Protein AF-A0A7X6TQ55-F1 (afdb_monomer_lite)

Radius of gyration: 16.61 Å; chains: 1; bounding box: 40×30×39 Å

Foldseek 3Di:
DDPVVQVVCCVVPVQKDWDWQQAPPDPPRHHTDIDIDGDDADDDDLPDDLQVLLVVLCCLQVVLVVVCVVPVCSVVDDLLVNPPSDPDDDRNSNQVNSVVVPSHD

Structure (mmCIF, N/CA/C/O backbone):
data_AF-A0A7X6TQ55-F1
#
_entry.id   AF-A0A7X6TQ55-F1
#
loop_
_atom_site.group_PDB
_atom_site.id
_atom_site.type_symbol
_atom_site.label_atom_id
_atom_site.label_alt_id
_atom_site.label_comp_id
_atom_site.label_asym_id
_atom_site.label_entity_id
_atom_site.label_seq_id
_atom_site.pdbx_PDB_ins_code
_atom_site.Cartn_x
_atom_site.Cartn_y
_atom_site.Cartn_z
_atom_site.occupancy
_atom_site.B_iso_or_equiv
_atom_site.auth_seq_id
_atom_site.auth_comp_id
_atom_site.auth_asym_id
_atom_site.auth_atom_id
_atom_site.pdbx_PDB_model_num
ATOM 1 N N . ILE A 1 1 ? 6.447 4.715 -21.515 1.00 83.25 1 ILE A N 1
ATOM 2 C CA . ILE A 1 1 ? 5.363 5.537 -22.117 1.00 83.25 1 ILE A CA 1
ATOM 3 C C . ILE A 1 1 ? 5.845 6.979 -22.116 1.00 83.25 1 ILE A C 1
ATOM 5 O O . ILE A 1 1 ? 6.423 7.382 -21.114 1.00 83.25 1 ILE A O 1
ATOM 9 N N . ASP A 1 2 ? 5.657 7.723 -23.211 1.00 90.94 2 ASP A N 1
ATOM 10 C CA . ASP A 1 2 ? 6.062 9.136 -23.281 1.00 90.94 2 ASP A CA 1
ATOM 11 C C . ASP A 1 2 ? 5.457 9.935 -22.118 1.00 90.94 2 ASP A C 1
ATOM 13 O O . ASP A 1 2 ? 4.317 9.686 -21.710 1.00 90.94 2 ASP A O 1
ATOM 17 N N . GLU A 1 3 ? 6.206 10.895 -21.584 1.00 90.94 3 GLU A N 1
ATOM 18 C CA . GLU A 1 3 ? 5.801 11.656 -20.399 1.00 90.94 3 GLU A CA 1
ATOM 19 C C . GLU A 1 3 ? 4.471 12.390 -20.610 1.00 90.94 3 GLU A C 1
ATOM 21 O O . GLU A 1 3 ? 3.559 12.251 -19.797 1.00 90.94 3 GLU A O 1
ATOM 26 N N . ASP A 1 4 ? 4.301 13.051 -21.758 1.00 94.00 4 ASP A N 1
ATOM 27 C CA . ASP A 1 4 ? 3.066 13.763 -22.104 1.00 94.00 4 ASP A CA 1
ATOM 28 C C . ASP A 1 4 ? 1.842 12.843 -22.172 1.00 94.00 4 ASP A C 1
ATOM 30 O O . ASP A 1 4 ? 0.751 13.206 -21.728 1.00 94.00 4 ASP A O 1
ATOM 34 N N . LYS A 1 5 ? 2.015 11.625 -22.701 1.00 94.00 5 LYS A N 1
ATOM 35 C CA . LYS A 1 5 ? 0.934 10.629 -22.768 1.00 94.00 5 LYS A CA 1
ATOM 36 C C . LYS A 1 5 ? 0.604 10.089 -21.382 1.00 94.00 5 LYS A C 1
ATOM 38 O O . LYS A 1 5 ? -0.568 9.912 -21.066 1.00 94.00 5 LYS A O 1
ATOM 43 N N . SER A 1 6 ? 1.629 9.851 -20.565 1.00 93.12 6 SER A N 1
ATOM 44 C CA . SER A 1 6 ? 1.475 9.381 -19.186 1.00 93.12 6 SER A CA 1
ATOM 45 C C . SER A 1 6 ? 0.724 10.413 -18.346 1.00 93.12 6 SER A C 1
ATOM 47 O O . SER A 1 6 ? -0.236 10.061 -17.672 1.00 93.12 6 SER A O 1
ATOM 49 N N . ARG A 1 7 ? 1.099 11.694 -18.455 1.00 93.81 7 ARG A N 1
ATOM 50 C CA . ARG A 1 7 ? 0.432 12.803 -17.764 1.00 93.81 7 ARG A CA 1
ATOM 51 C C . ARG A 1 7 ? -1.037 12.912 -18.156 1.00 93.81 7 ARG A C 1
ATOM 53 O O . ARG A 1 7 ? -1.885 12.940 -17.275 1.00 93.81 7 ARG A O 1
ATOM 60 N N . LYS A 1 8 ? -1.341 12.901 -19.458 1.00 95.25 8 LYS A N 1
ATOM 61 C CA . LYS A 1 8 ? -2.729 12.967 -19.935 1.00 95.25 8 LYS A CA 1
ATOM 62 C C . LYS A 1 8 ? -3.577 11.804 -19.408 1.00 95.25 8 LYS A C 1
ATOM 64 O O . LYS A 1 8 ? -4.707 12.009 -18.988 1.00 95.25 8 LYS A O 1
ATOM 69 N N . LEU A 1 9 ? -3.022 10.590 -19.394 1.00 94.06 9 LEU A N 1
ATOM 70 C CA . LEU A 1 9 ? -3.719 9.424 -18.847 1.00 94.06 9 LEU A CA 1
ATOM 71 C C . LEU A 1 9 ? -3.952 9.534 -17.339 1.00 94.06 9 LEU A C 1
ATOM 73 O O . LEU A 1 9 ? -5.002 9.115 -16.881 1.00 94.06 9 LEU A O 1
ATOM 77 N N . ILE A 1 10 ? -3.013 10.095 -16.577 1.00 91.44 10 ILE A N 1
ATOM 78 C CA . ILE A 1 10 ? -3.182 10.307 -15.131 1.00 91.44 10 ILE A CA 1
ATOM 79 C C . ILE A 1 10 ? -4.218 11.409 -14.853 1.00 91.44 10 ILE A C 1
ATOM 81 O O . ILE A 1 10 ? -5.002 11.277 -13.920 1.00 91.44 10 ILE A O 1
ATOM 85 N N . GLU A 1 11 ? -4.260 12.466 -15.672 1.00 91.62 11 GLU A N 1
ATOM 86 C CA . GLU A 1 11 ? -5.281 13.523 -15.586 1.00 91.62 11 GLU A CA 1
ATOM 87 C C . GLU A 1 11 ? -6.695 12.972 -15.840 1.00 91.62 11 GLU A C 1
ATOM 89 O O . GLU A 1 11 ? -7.609 13.253 -15.066 1.00 91.62 11 GLU A O 1
ATOM 94 N N . ASP A 1 12 ? -6.866 12.154 -16.885 1.00 93.69 12 ASP A N 1
ATOM 95 C CA . ASP A 1 12 ? -8.160 11.550 -17.236 1.00 93.69 12 ASP A CA 1
ATOM 96 C C . ASP A 1 12 ? -8.535 10.380 -16.296 1.00 93.69 12 ASP A C 1
ATOM 98 O O . ASP A 1 12 ? -9.715 10.114 -16.052 1.00 93.69 12 ASP A O 1
ATOM 102 N N . PHE A 1 13 ? -7.534 9.673 -15.761 1.00 90.25 13 PHE A N 1
ATOM 103 C CA . PHE A 1 13 ? -7.682 8.457 -14.959 1.00 90.25 13 PHE A CA 1
ATOM 104 C C . PHE A 1 13 ? -6.726 8.474 -13.746 1.00 90.25 13 PHE A C 1
ATOM 106 O O . PHE A 1 13 ? -5.649 7.867 -13.782 1.00 90.25 13 PHE A O 1
ATOM 113 N N . PRO A 1 14 ? -7.125 9.106 -12.625 1.00 84.75 14 PRO A N 1
ATOM 114 C CA . PRO A 1 14 ? -6.236 9.395 -11.491 1.00 84.75 14 PRO A CA 1
ATOM 115 C C . PRO A 1 14 ? -5.780 8.163 -10.693 1.00 84.75 14 PRO A C 1
ATOM 117 O O . PRO A 1 14 ? -4.995 8.287 -9.759 1.00 84.75 14 PRO A O 1
ATOM 120 N N . PHE A 1 15 ? -6.256 6.965 -11.047 1.00 84.50 15 PHE A N 1
ATOM 121 C CA . PHE A 1 15 ? -5.795 5.698 -10.474 1.00 84.50 15 PHE A CA 1
ATOM 122 C C . PHE A 1 15 ? -4.492 5.179 -11.106 1.00 84.50 15 PHE A C 1
ATOM 124 O O . PHE A 1 15 ? -3.913 4.214 -10.599 1.00 84.50 15 PHE A O 1
ATOM 131 N N . TYR A 1 16 ? -4.028 5.779 -12.209 1.00 90.00 16 TYR A N 1
ATOM 132 C CA . TYR A 1 16 ? -2.710 5.481 -12.758 1.00 90.00 16 TYR A CA 1
ATOM 133 C C . TYR A 1 16 ? -1.603 6.213 -11.998 1.00 90.00 16 TYR A C 1
ATOM 135 O O . TYR A 1 16 ? -1.734 7.371 -11.614 1.00 90.00 16 TYR A O 1
ATOM 143 N N . THR A 1 17 ? -0.460 5.547 -11.866 1.00 87.44 17 THR A N 1
ATOM 144 C CA . THR A 1 17 ? 0.804 6.136 -11.416 1.00 87.44 17 THR A CA 1
ATOM 145 C C . THR A 1 17 ? 1.905 5.819 -12.415 1.00 87.44 17 THR A C 1
ATOM 147 O O . THR A 1 17 ? 1.876 4.779 -13.074 1.00 87.44 17 THR A O 1
ATOM 150 N N . VAL A 1 18 ? 2.905 6.691 -12.512 1.00 91.44 18 VAL A N 1
ATOM 151 C CA . VAL A 1 18 ? 4.159 6.349 -13.192 1.00 91.44 18 VAL A CA 1
ATOM 152 C C . VAL A 1 18 ? 4.907 5.320 -12.346 1.00 91.44 18 VAL A C 1
ATOM 154 O O . VAL A 1 18 ? 4.929 5.421 -11.118 1.00 91.44 18 VAL A O 1
ATOM 157 N N . PHE A 1 19 ? 5.498 4.327 -13.005 1.00 91.81 19 PHE A N 1
ATOM 158 C CA . PHE A 1 19 ? 6.354 3.329 -12.380 1.00 91.81 19 PHE A CA 1
ATOM 159 C C . PHE A 1 19 ? 7.487 2.951 -13.331 1.00 91.81 19 PHE A C 1
ATOM 161 O O . PHE A 1 19 ? 7.246 2.707 -14.516 1.00 91.81 19 PHE A O 1
ATOM 168 N N . ASP A 1 20 ? 8.701 2.864 -12.801 1.00 94.12 20 ASP A N 1
ATOM 169 C CA . ASP A 1 20 ? 9.855 2.353 -13.530 1.00 94.12 20 ASP A CA 1
ATOM 170 C C . ASP A 1 20 ? 10.064 0.892 -13.142 1.00 94.12 20 ASP A C 1
ATOM 172 O O . ASP A 1 20 ? 10.327 0.571 -11.982 1.00 94.12 20 ASP A O 1
ATOM 176 N N . ILE A 1 21 ? 9.914 -0.010 -14.113 1.00 94.62 21 ILE A N 1
ATOM 177 C CA . ILE A 1 21 ? 10.308 -1.406 -13.936 1.00 94.62 21 ILE A CA 1
ATOM 178 C C . ILE A 1 21 ? 11.838 -1.429 -13.978 1.00 94.62 21 ILE A C 1
ATOM 180 O O . ILE A 1 21 ? 12.388 -1.085 -15.027 1.00 94.62 21 ILE A O 1
ATOM 184 N N . PRO A 1 22 ? 12.531 -1.827 -12.894 1.00 95.19 22 PRO A N 1
ATOM 185 C CA . PRO A 1 22 ? 13.987 -1.821 -12.882 1.00 95.19 22 PRO A CA 1
ATOM 186 C C . PRO A 1 22 ? 14.558 -2.708 -13.988 1.00 95.19 22 PRO A C 1
ATOM 188 O O . PRO A 1 22 ? 13.993 -3.768 -14.298 1.00 95.19 22 PRO A O 1
ATOM 191 N N . LYS A 1 23 ? 15.706 -2.324 -14.544 1.00 97.19 23 LYS A N 1
ATOM 192 C CA . LYS A 1 23 ? 16.492 -3.199 -15.414 1.00 97.19 23 LYS A CA 1
ATOM 193 C C . LYS A 1 23 ? 16.745 -4.544 -14.739 1.00 97.19 23 LYS A C 1
ATOM 195 O O . LYS A 1 23 ? 16.720 -4.663 -13.515 1.00 97.19 23 LYS A O 1
ATOM 200 N N . GLU A 1 24 ? 16.979 -5.568 -15.545 1.00 96.00 24 GLU A N 1
ATOM 201 C CA . GLU A 1 24 ? 17.221 -6.946 -15.109 1.00 96.00 24 GLU A CA 1
ATOM 202 C C . GLU A 1 24 ? 16.022 -7.618 -14.410 1.00 96.00 24 GLU A C 1
ATOM 204 O O . GLU A 1 24 ? 16.105 -8.797 -14.066 1.00 96.00 24 GLU A O 1
ATOM 209 N N . THR A 1 25 ? 14.867 -6.942 -14.284 1.00 95.00 25 THR A N 1
ATOM 210 C CA . THR A 1 25 ? 13.610 -7.581 -13.842 1.00 95.00 25 THR A CA 1
ATOM 211 C C . THR A 1 25 ? 13.244 -8.765 -14.743 1.00 95.00 25 THR A C 1
ATOM 213 O O . THR A 1 25 ? 12.762 -9.792 -14.266 1.00 95.00 25 THR A O 1
ATOM 216 N N . TYR A 1 26 ? 13.498 -8.643 -16.050 1.00 95.69 26 TYR A N 1
ATOM 217 C CA . TYR A 1 26 ? 13.315 -9.711 -17.030 1.00 95.69 26 TYR A CA 1
ATOM 218 C C . TYR A 1 26 ? 14.600 -9.942 -17.821 1.00 95.69 26 TYR A C 1
ATOM 220 O O . TYR A 1 26 ? 15.343 -9.010 -18.127 1.00 95.69 26 TYR A O 1
ATOM 228 N N . LYS A 1 27 ? 14.846 -11.201 -18.199 1.00 96.75 27 LYS A N 1
ATOM 229 C CA . LYS A 1 27 ? 16.016 -11.580 -18.998 1.00 96.75 27 LYS A CA 1
ATOM 230 C C . LYS A 1 27 ? 16.035 -10.808 -20.325 1.00 96.75 27 LYS A C 1
ATOM 232 O O . LYS A 1 27 ? 15.111 -10.950 -21.122 1.00 96.75 27 LYS A O 1
ATOM 237 N N . GLY A 1 28 ? 17.124 -10.080 -20.574 1.00 95.94 28 GLY A N 1
ATOM 238 C CA . GLY A 1 28 ? 17.332 -9.299 -21.799 1.00 95.94 28 GLY A CA 1
ATOM 239 C C . GLY A 1 28 ? 16.750 -7.883 -21.764 1.00 95.94 28 GLY A C 1
ATOM 240 O O . GLY A 1 28 ? 16.661 -7.254 -22.814 1.00 95.94 28 GLY A O 1
ATOM 241 N N . VAL A 1 29 ? 16.331 -7.397 -20.592 1.00 96.81 29 VAL A N 1
ATOM 242 C CA . VAL A 1 29 ? 15.947 -5.998 -20.369 1.00 96.81 29 VAL A CA 1
ATOM 243 C C . VAL A 1 29 ? 17.039 -5.339 -19.532 1.00 96.81 29 VAL A C 1
ATOM 245 O O . VAL A 1 29 ? 17.086 -5.537 -18.322 1.00 96.81 29 VAL A O 1
ATOM 248 N N . ASP A 1 30 ? 17.919 -4.576 -20.178 1.00 96.62 30 ASP A N 1
ATOM 2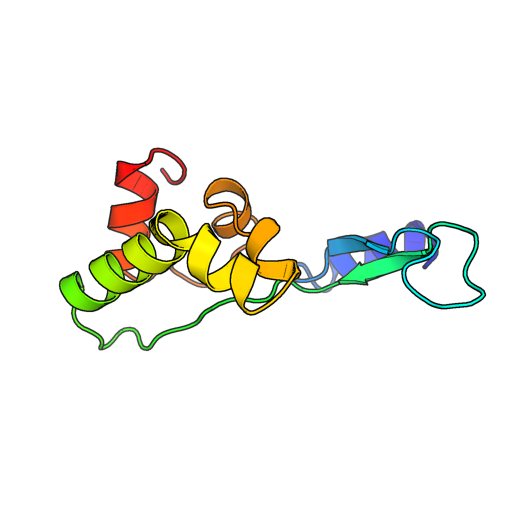49 C CA . ASP A 1 30 ? 19.143 -4.040 -19.555 1.00 96.62 30 ASP A CA 1
ATOM 250 C C . ASP A 1 30 ? 19.025 -2.558 -19.139 1.00 96.62 30 ASP A C 1
ATOM 252 O O . ASP A 1 30 ? 19.965 -1.974 -18.594 1.00 96.62 30 ASP A O 1
ATOM 256 N N . GLU A 1 31 ? 17.852 -1.958 -19.348 1.00 96.88 31 GLU A N 1
ATOM 257 C CA . GLU A 1 31 ? 17.516 -0.576 -18.991 1.00 96.88 31 GLU A CA 1
ATOM 258 C C . GLU A 1 31 ? 16.195 -0.528 -18.214 1.00 96.88 31 GLU A C 1
ATOM 260 O O . GLU A 1 31 ? 15.340 -1.404 -18.372 1.00 96.88 31 GLU A O 1
ATOM 265 N N . ASP A 1 32 ? 16.032 0.489 -17.365 1.00 96.69 32 ASP A N 1
ATOM 266 C CA . ASP A 1 32 ? 14.781 0.711 -16.641 1.00 96.69 32 ASP A CA 1
ATOM 267 C C . ASP A 1 32 ? 13.660 1.040 -17.636 1.00 96.69 32 ASP A C 1
ATOM 269 O O . ASP A 1 32 ? 13.819 1.858 -18.546 1.00 96.69 32 ASP A O 1
ATOM 273 N N . VAL A 1 33 ? 12.498 0.415 -17.460 1.00 96.06 33 VAL A N 1
ATOM 274 C CA . VAL A 1 33 ? 11.357 0.590 -18.362 1.00 96.06 33 VAL A CA 1
ATOM 275 C C . VAL A 1 33 ? 10.285 1.425 -17.684 1.00 96.06 33 VAL A C 1
ATOM 277 O O . VAL A 1 33 ? 9.517 0.934 -16.853 1.00 96.06 33 VAL A O 1
ATOM 280 N N . ARG A 1 34 ? 10.179 2.687 -18.110 1.00 94.69 34 ARG A N 1
ATOM 281 C CA . ARG A 1 34 ? 9.134 3.604 -17.648 1.00 94.69 34 ARG A CA 1
ATOM 282 C C . ARG A 1 34 ? 7.764 3.240 -18.203 1.00 94.69 34 ARG A C 1
ATOM 284 O O . ARG A 1 34 ? 7.535 3.258 -19.421 1.00 94.69 34 ARG A O 1
ATOM 291 N N . THR A 1 35 ? 6.808 3.006 -17.315 1.00 95.25 35 THR A N 1
ATOM 292 C CA . THR A 1 35 ? 5.433 2.632 -17.655 1.00 95.25 35 THR A CA 1
ATOM 293 C C . THR A 1 35 ? 4.411 3.290 -16.721 1.00 95.25 35 THR A C 1
ATOM 295 O O . THR A 1 35 ? 4.751 4.100 -15.859 1.00 95.25 35 THR A O 1
ATOM 298 N N . LEU A 1 36 ? 3.137 2.969 -16.937 1.00 93.50 36 LEU A N 1
ATOM 299 C CA . LEU A 1 36 ? 2.052 3.234 -16.006 1.00 93.50 36 LEU A CA 1
ATOM 300 C C . LEU A 1 36 ? 1.729 1.963 -15.219 1.00 93.50 36 LEU A C 1
ATOM 302 O O . LEU A 1 36 ? 1.786 0.853 -15.753 1.00 93.50 36 LEU A O 1
ATOM 306 N N . ALA A 1 37 ? 1.350 2.146 -13.964 1.00 91.38 37 ALA A N 1
ATOM 307 C CA . ALA A 1 37 ? 0.878 1.106 -13.067 1.00 91.38 37 ALA A CA 1
ATOM 308 C C . ALA A 1 37 ? -0.414 1.552 -12.377 1.00 91.38 37 ALA A C 1
ATOM 310 O O . ALA A 1 37 ? -0.772 2.729 -12.388 1.00 91.38 37 ALA A O 1
ATOM 311 N N . VAL A 1 38 ? -1.099 0.595 -11.760 1.00 89.44 38 VAL A N 1
ATOM 312 C CA . VAL A 1 38 ? -2.204 0.838 -10.827 1.00 89.44 38 VAL A CA 1
ATOM 313 C C . VAL A 1 38 ? -1.804 0.322 -9.451 1.00 89.44 38 VAL A C 1
ATOM 315 O O . VAL A 1 38 ? -0.987 -0.597 -9.347 1.00 89.44 38 VAL A O 1
ATOM 318 N N . LYS A 1 39 ? -2.373 0.899 -8.390 1.00 85.00 39 LYS A N 1
ATOM 319 C CA . LYS A 1 39 ? -2.136 0.419 -7.025 1.00 85.00 39 LYS A CA 1
ATOM 320 C C . LYS A 1 39 ? -2.980 -0.826 -6.759 1.00 85.00 39 LYS A C 1
ATOM 322 O O . LYS A 1 39 ? -4.190 -0.820 -6.969 1.00 85.00 39 LYS A O 1
ATOM 327 N N . ALA A 1 40 ? -2.345 -1.896 -6.287 1.00 87.88 40 ALA A N 1
ATOM 328 C CA . ALA A 1 40 ? -3.075 -3.033 -5.746 1.00 87.88 40 ALA A CA 1
ATOM 329 C C . A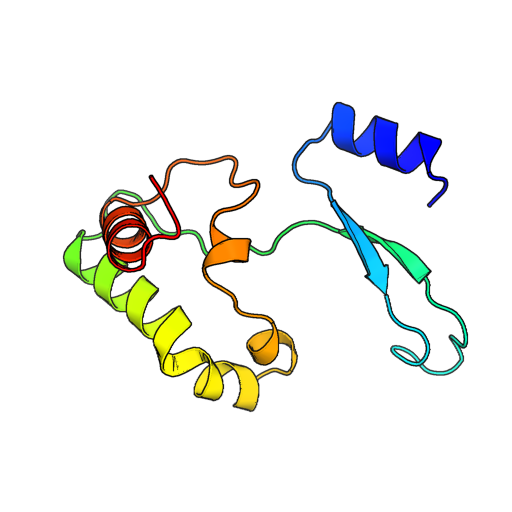LA A 1 40 ? -3.683 -2.629 -4.395 1.00 87.88 40 ALA A C 1
ATOM 331 O O . ALA A 1 40 ? -2.961 -2.198 -3.497 1.00 87.88 40 ALA A O 1
ATOM 332 N N . THR A 1 41 ? -4.999 -2.764 -4.256 1.00 89.06 41 THR A N 1
ATOM 333 C CA . THR A 1 41 ? -5.735 -2.352 -3.054 1.00 89.06 41 THR A CA 1
ATOM 334 C C . THR A 1 41 ? -6.437 -3.553 -2.442 1.00 89.06 41 THR A C 1
ATOM 336 O O . THR A 1 41 ? -7.118 -4.303 -3.143 1.00 89.06 41 THR A O 1
ATOM 339 N N . PHE A 1 42 ? -6.290 -3.733 -1.129 1.00 91.75 42 PHE A N 1
ATOM 340 C CA . PHE A 1 42 ? -7.031 -4.750 -0.394 1.00 91.75 42 PHE A CA 1
ATOM 341 C C . PHE A 1 42 ? -8.372 -4.172 0.063 1.00 91.75 42 PHE A C 1
ATOM 343 O O . PHE A 1 42 ? -8.414 -3.265 0.890 1.00 91.75 42 PHE A O 1
ATOM 350 N N . ILE A 1 43 ? -9.460 -4.661 -0.531 1.00 94.00 43 ILE A N 1
ATOM 351 C CA . ILE A 1 43 ? -10.812 -4.131 -0.335 1.00 94.00 43 ILE A CA 1
ATOM 352 C C . ILE A 1 43 ? -11.615 -5.109 0.520 1.00 94.00 43 ILE A C 1
ATOM 354 O O . ILE A 1 43 ? -11.543 -6.323 0.327 1.00 94.00 43 ILE A O 1
ATOM 358 N N . VAL A 1 44 ? -12.407 -4.565 1.441 1.00 95.94 44 VAL A N 1
ATOM 359 C CA . VAL A 1 44 ? -13.328 -5.312 2.302 1.00 95.94 44 VAL A CA 1
ATOM 360 C C . VAL A 1 44 ? -14.740 -4.730 2.215 1.00 95.94 44 VAL A C 1
ATOM 362 O O . VAL A 1 44 ? -14.915 -3.586 1.794 1.00 95.94 44 VAL A O 1
ATOM 365 N N . SER A 1 45 ? -15.752 -5.510 2.609 1.00 96.94 45 SER A N 1
ATOM 366 C CA . SER A 1 45 ? -17.120 -4.996 2.760 1.00 96.94 45 SER A CA 1
ATOM 367 C C . SER A 1 45 ? -17.184 -3.964 3.890 1.00 96.94 45 SER A C 1
ATOM 369 O O . SER A 1 45 ? -16.509 -4.120 4.907 1.00 96.94 45 SER A O 1
ATOM 371 N N . ASN A 1 46 ? -18.028 -2.942 3.732 1.00 95.62 46 ASN A N 1
ATOM 372 C CA . ASN A 1 46 ? -18.334 -1.971 4.786 1.00 95.62 46 ASN A CA 1
ATOM 373 C C . ASN A 1 46 ? -19.228 -2.538 5.903 1.00 95.62 46 ASN A C 1
ATOM 375 O O . ASN A 1 46 ? -19.462 -1.854 6.892 1.00 95.62 46 ASN A O 1
ATOM 379 N N . GLU A 1 47 ? -19.744 -3.755 5.733 1.00 97.31 47 GLU A N 1
ATOM 380 C CA . GLU A 1 47 ? -20.569 -4.453 6.726 1.00 97.31 47 GLU A CA 1
ATOM 381 C C . GLU A 1 47 ? -19.740 -5.275 7.725 1.00 97.31 47 GLU A C 1
ATOM 383 O O . GLU A 1 47 ? -20.304 -5.863 8.645 1.00 97.31 47 GLU A O 1
ATOM 388 N N . LEU A 1 48 ? -18.418 -5.365 7.541 1.00 98.31 48 LEU A N 1
ATOM 389 C CA . LEU A 1 48 ? -17.562 -6.089 8.477 1.00 98.31 48 LEU A CA 1
ATOM 390 C C . LEU A 1 48 ? -17.419 -5.329 9.797 1.00 98.31 48 LEU A C 1
ATOM 392 O O . LEU A 1 48 ? -17.385 -4.102 9.842 1.00 98.31 48 LEU A O 1
ATOM 396 N N . ASP A 1 49 ? -17.267 -6.078 10.887 1.00 98.50 49 ASP A N 1
ATOM 397 C CA . ASP A 1 49 ? -17.041 -5.489 12.201 1.00 98.50 49 ASP A CA 1
ATOM 398 C C . ASP A 1 49 ? -15.759 -4.638 12.225 1.00 98.50 49 ASP A C 1
ATOM 400 O O . ASP A 1 49 ? -14.694 -5.056 11.755 1.00 98.50 49 ASP A O 1
ATOM 404 N N . GLU A 1 50 ? -15.842 -3.452 12.838 1.00 98.31 50 GLU A N 1
ATOM 405 C CA . GLU A 1 50 ? -14.714 -2.517 12.978 1.00 98.31 50 GLU A CA 1
ATOM 406 C C . GLU A 1 50 ? -13.474 -3.202 13.566 1.00 98.31 50 GLU A C 1
ATOM 408 O O . GLU A 1 50 ? -12.378 -3.067 13.023 1.00 98.31 50 GLU A O 1
ATOM 413 N N . ASP A 1 51 ? -13.650 -3.964 14.648 1.00 98.44 51 ASP A N 1
ATOM 414 C CA . ASP A 1 51 ? -12.561 -4.649 15.351 1.00 98.44 51 ASP A CA 1
ATOM 415 C C . ASP A 1 51 ? -11.884 -5.719 14.481 1.00 98.44 51 ASP A C 1
ATOM 417 O O . ASP A 1 51 ? -10.660 -5.867 14.514 1.00 98.44 51 ASP A O 1
ATOM 421 N N . VAL A 1 52 ? -12.658 -6.422 13.646 1.00 98.38 52 VAL A N 1
ATOM 422 C CA . VAL A 1 52 ? -12.117 -7.412 12.706 1.00 98.38 52 VAL A CA 1
ATOM 423 C C . VAL A 1 52 ? -11.228 -6.715 11.684 1.00 98.38 52 VAL A C 1
ATOM 425 O O . VAL A 1 52 ? -10.076 -7.112 11.501 1.00 98.38 52 VAL A O 1
ATOM 428 N N . VAL A 1 53 ? -11.716 -5.641 11.061 1.00 98.62 53 VAL A N 1
ATOM 429 C CA . VAL A 1 53 ? -10.942 -4.924 10.040 1.00 98.62 53 VAL A CA 1
ATOM 430 C C . VAL A 1 53 ? -9.736 -4.202 10.64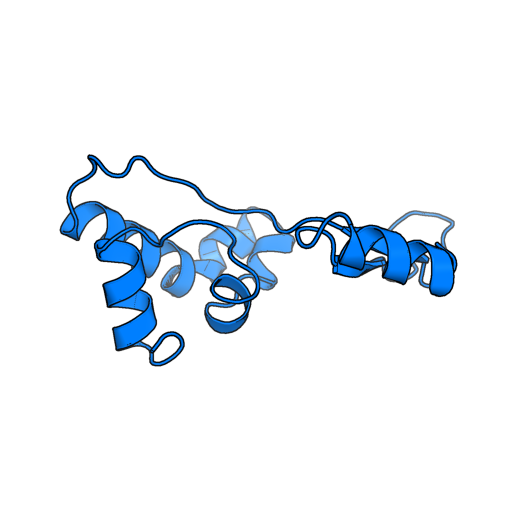3 1.00 98.62 53 VAL A C 1
ATOM 432 O O . VAL A 1 53 ? -8.675 -4.185 10.019 1.00 98.62 53 VAL A O 1
ATOM 435 N N . TYR A 1 54 ? -9.842 -3.670 11.863 1.00 98.62 54 TYR A N 1
ATOM 436 C CA . TYR A 1 54 ? -8.700 -3.110 12.591 1.00 98.62 54 TYR A CA 1
ATOM 437 C C . TYR A 1 54 ? -7.602 -4.162 12.781 1.00 98.62 54 TYR A C 1
ATOM 439 O O . TYR A 1 54 ? -6.460 -3.940 12.382 1.00 98.62 54 TYR A O 1
ATOM 447 N N . LYS A 1 55 ? -7.950 -5.342 13.312 1.00 98.38 55 LYS A N 1
ATOM 448 C CA . LYS A 1 55 ? -6.993 -6.440 13.526 1.00 98.38 55 LYS A CA 1
ATOM 449 C C . LYS A 1 55 ? -6.390 -6.944 12.219 1.00 98.38 55 LYS A C 1
ATOM 451 O O . LYS A 1 55 ? -5.191 -7.197 12.174 1.00 98.38 55 LYS A O 1
ATOM 456 N N . MET A 1 56 ? -7.192 -7.056 11.159 1.00 97.38 56 MET A N 1
ATOM 457 C CA . MET A 1 56 ? -6.706 -7.428 9.827 1.00 97.38 56 MET A CA 1
ATOM 458 C C . MET A 1 56 ? -5.706 -6.407 9.283 1.00 97.38 56 MET A C 1
ATOM 460 O O . MET A 1 56 ? -4.640 -6.791 8.810 1.00 97.38 56 MET A O 1
ATOM 464 N N . THR A 1 57 ? -6.038 -5.116 9.366 1.00 97.38 57 THR A N 1
ATOM 465 C CA . THR A 1 57 ? -5.171 -4.030 8.887 1.00 97.38 57 THR A CA 1
ATOM 466 C C . THR A 1 57 ? -3.866 -4.020 9.673 1.00 97.38 57 THR A C 1
ATOM 468 O O . THR A 1 57 ? -2.795 -4.048 9.079 1.00 97.38 57 THR A O 1
ATOM 471 N N . LYS A 1 58 ? -3.945 -4.091 11.004 1.00 97.69 58 LYS A N 1
ATOM 472 C CA . LYS A 1 58 ? -2.780 -4.170 11.887 1.00 97.69 58 LYS A CA 1
ATOM 473 C C . LYS A 1 58 ? -1.870 -5.347 11.541 1.00 97.69 58 LYS A C 1
ATOM 475 O O . LYS A 1 58 ? -0.683 -5.148 11.307 1.00 97.69 58 LYS A O 1
ATOM 480 N N . ALA A 1 59 ? -2.435 -6.550 11.430 1.00 96.06 59 ALA A N 1
ATOM 481 C CA . ALA A 1 59 ? -1.676 -7.747 11.083 1.00 96.06 59 ALA A CA 1
ATOM 482 C C . ALA A 1 59 ? -1.003 -7.635 9.705 1.00 96.06 59 ALA A C 1
ATOM 484 O O . ALA A 1 59 ? 0.133 -8.067 9.552 1.00 96.06 59 ALA A O 1
ATOM 485 N N . LEU A 1 60 ? -1.658 -7.021 8.712 1.00 95.31 60 LEU A N 1
ATOM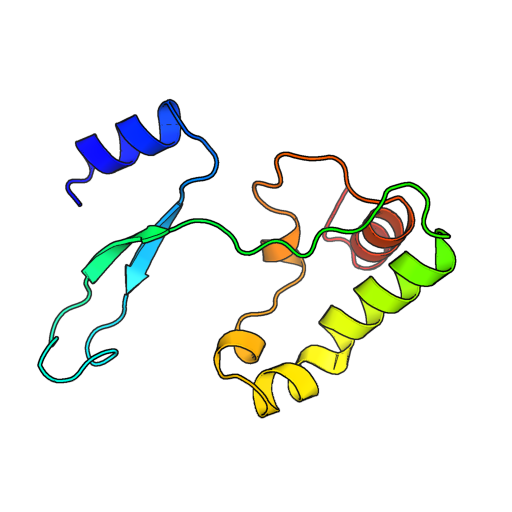 486 C CA . LEU A 1 60 ? -1.084 -6.838 7.374 1.00 95.31 60 LEU A CA 1
ATOM 487 C C . LEU A 1 60 ? 0.242 -6.060 7.406 1.00 95.31 60 LEU A C 1
ATOM 489 O O . LEU A 1 60 ? 1.169 -6.406 6.674 1.00 95.31 60 LEU A O 1
ATOM 493 N N . PHE A 1 61 ? 0.323 -5.011 8.227 1.00 95.75 61 PHE A N 1
ATOM 494 C CA . PHE A 1 61 ? 1.497 -4.137 8.288 1.00 95.75 61 PHE A CA 1
ATOM 495 C C . PHE A 1 61 ? 2.527 -4.575 9.332 1.00 95.75 61 PHE A C 1
ATOM 497 O O . PHE A 1 61 ? 3.723 -4.442 9.077 1.00 95.75 61 PHE A O 1
ATOM 504 N N . GLU A 1 62 ? 2.090 -5.099 10.479 1.00 95.56 62 GLU A N 1
ATOM 505 C CA . GLU A 1 62 ? 2.988 -5.528 11.562 1.00 95.56 62 GLU A CA 1
ATOM 506 C C . GLU A 1 62 ? 3.618 -6.903 11.310 1.00 95.56 62 GLU A C 1
ATOM 508 O O . GLU A 1 62 ? 4.708 -7.158 11.808 1.00 95.56 62 GLU A O 1
ATOM 513 N N . GLU A 1 63 ? 2.989 -7.753 10.491 1.00 93.56 63 GLU A N 1
ATOM 514 C CA . GLU A 1 63 ? 3.504 -9.080 10.111 1.00 93.56 63 GLU A CA 1
ATOM 515 C C . GLU A 1 63 ? 3.965 -9.122 8.642 1.00 93.56 63 GLU A C 1
ATOM 517 O O . GLU A 1 63 ? 3.956 -10.172 7.985 1.00 93.56 63 GLU A O 1
ATOM 522 N N . LYS A 1 64 ? 4.356 -7.974 8.074 1.00 92.75 64 LYS A N 1
ATOM 523 C CA . LYS A 1 64 ? 4.729 -7.869 6.653 1.00 92.75 64 LYS A CA 1
ATOM 524 C C . LYS A 1 64 ? 5.891 -8.789 6.269 1.00 92.75 64 LYS A C 1
ATOM 526 O O . LYS A 1 64 ? 5.985 -9.206 5.116 1.00 92.75 64 LYS A O 1
ATOM 531 N N . GLU A 1 65 ? 6.759 -9.147 7.212 1.00 94.06 65 GLU A N 1
ATOM 532 C CA . GLU A 1 65 ? 7.868 -10.082 7.021 1.00 94.06 65 GLU A CA 1
ATOM 533 C C . GLU A 1 65 ? 7.364 -11.475 6.626 1.00 94.06 65 GLU A C 1
ATOM 535 O O . GLU A 1 65 ? 7.963 -12.120 5.760 1.00 94.06 65 GLU A O 1
ATOM 540 N N . ALA A 1 66 ? 6.233 -11.920 7.185 1.00 94.00 66 ALA A N 1
ATOM 541 C CA . ALA A 1 66 ? 5.602 -13.179 6.797 1.00 94.00 66 ALA A CA 1
ATOM 542 C C . ALA A 1 66 ? 5.106 -13.127 5.341 1.00 94.00 66 ALA A C 1
ATOM 544 O O . ALA A 1 66 ? 5.265 -14.088 4.584 1.00 94.00 66 ALA A O 1
ATOM 545 N N . ILE A 1 67 ? 4.579 -11.978 4.910 1.00 91.69 67 ILE A N 1
ATOM 546 C CA . ILE A 1 67 ? 4.146 -11.754 3.523 1.00 91.69 67 ILE A CA 1
ATOM 547 C C . ILE A 1 67 ? 5.358 -11.683 2.589 1.00 91.69 67 ILE A C 1
ATOM 549 O O . ILE A 1 67 ? 5.354 -12.287 1.517 1.00 91.69 67 ILE A O 1
ATOM 553 N N . ALA A 1 68 ? 6.421 -10.994 3.006 1.00 94.38 68 ALA A N 1
ATOM 554 C CA . ALA A 1 68 ? 7.676 -10.878 2.269 1.00 94.38 68 ALA A CA 1
ATOM 555 C C . ALA A 1 68 ? 8.378 -12.230 2.071 1.00 94.38 68 ALA A C 1
ATOM 557 O O . ALA A 1 68 ? 9.062 -12.423 1.064 1.00 94.38 68 ALA A O 1
ATOM 558 N N . ALA A 1 69 ? 8.204 -13.164 3.012 1.00 95.94 69 ALA A N 1
ATOM 559 C CA . ALA A 1 69 ? 8.689 -14.534 2.886 1.00 95.94 69 ALA A CA 1
ATOM 560 C C . ALA A 1 69 ? 7.900 -15.341 1.841 1.00 95.94 69 ALA A C 1
ATOM 562 O O . ALA A 1 69 ? 8.482 -16.174 1.148 1.00 95.94 69 ALA A O 1
ATOM 563 N N . ALA A 1 70 ? 6.596 -15.083 1.699 1.00 93.94 70 ALA A N 1
ATOM 564 C CA . ALA A 1 70 ? 5.744 -15.750 0.716 1.00 93.94 70 ALA A CA 1
ATOM 565 C C . ALA A 1 70 ? 5.859 -15.143 -0.694 1.00 93.94 70 ALA A C 1
ATOM 567 O O . ALA A 1 70 ? 5.769 -15.863 -1.688 1.00 93.94 70 ALA A O 1
ATOM 568 N N . HIS A 1 71 ? 6.053 -13.824 -0.800 1.00 93.19 71 HIS A N 1
ATOM 569 C CA . HIS A 1 71 ? 6.135 -13.119 -2.075 1.00 93.19 71 HIS A CA 1
ATOM 570 C C . HIS A 1 71 ? 7.057 -11.897 -1.994 1.00 93.19 71 HIS A C 1
ATOM 572 O O . HIS A 1 71 ? 6.951 -11.082 -1.081 1.00 93.19 71 HIS A O 1
ATOM 578 N N . ALA A 1 72 ? 7.907 -11.696 -3.008 1.00 91.69 72 ALA A N 1
ATOM 579 C CA . ALA A 1 72 ? 8.914 -10.627 -3.016 1.00 91.69 72 ALA A CA 1
ATOM 580 C C . ALA A 1 72 ? 8.324 -9.219 -2.796 1.00 91.69 72 ALA A C 1
ATOM 582 O O . ALA A 1 72 ? 8.914 -8.413 -2.079 1.00 91.69 72 ALA A O 1
ATOM 583 N N . LYS A 1 73 ? 7.129 -8.953 -3.347 1.00 89.88 73 LYS A N 1
ATOM 584 C CA . LYS A 1 73 ? 6.405 -7.681 -3.160 1.00 89.88 73 LYS A CA 1
ATOM 585 C C . LYS A 1 73 ? 5.983 -7.392 -1.718 1.00 89.88 73 LYS A C 1
ATOM 587 O O . LYS A 1 73 ? 5.753 -6.233 -1.403 1.00 89.88 73 LYS A O 1
ATOM 592 N N . GLY A 1 74 ? 5.948 -8.384 -0.825 1.00 90.75 74 GLY A N 1
ATOM 593 C CA . GLY A 1 74 ? 5.677 -8.141 0.596 1.00 90.75 74 GLY A CA 1
ATOM 594 C C . GLY A 1 74 ? 6.695 -7.198 1.249 1.00 90.75 74 GLY A C 1
ATOM 595 O O . GLY A 1 74 ? 6.357 -6.486 2.186 1.00 90.75 74 GLY A O 1
ATOM 596 N N . LYS A 1 75 ? 7.919 -7.111 0.702 1.00 92.31 75 LYS A N 1
ATOM 597 C CA . LYS A 1 75 ? 8.950 -6.157 1.152 1.00 92.31 75 LYS A CA 1
ATOM 598 C C . LYS A 1 75 ? 8.592 -4.692 0.884 1.00 92.31 75 LYS A C 1
ATOM 600 O O . LYS A 1 75 ? 9.174 -3.813 1.506 1.00 92.31 75 LYS A O 1
ATOM 605 N N . GLU A 1 76 ? 7.671 -4.443 -0.044 1.00 90.69 76 GLU A N 1
ATOM 606 C CA . GLU A 1 76 ? 7.233 -3.105 -0.455 1.00 90.69 76 GLU A CA 1
ATOM 607 C C . GLU A 1 76 ? 5.982 -2.643 0.315 1.00 90.69 76 GLU A C 1
ATOM 609 O O . GLU A 1 76 ? 5.482 -1.550 0.065 1.00 90.69 76 GLU A O 1
ATOM 614 N N . ILE A 1 77 ? 5.460 -3.446 1.254 1.00 92.56 77 ILE A N 1
ATOM 615 C CA . ILE A 1 77 ? 4.316 -3.054 2.087 1.00 92.56 77 ILE A CA 1
ATOM 616 C C . ILE A 1 77 ? 4.740 -1.924 3.036 1.00 92.56 77 ILE A C 1
ATOM 618 O O . ILE A 1 77 ? 5.578 -2.111 3.925 1.00 92.56 77 ILE A O 1
ATOM 622 N N . ASP A 1 78 ? 4.123 -0.758 2.847 1.00 93.25 78 ASP A N 1
ATOM 623 C CA . ASP A 1 78 ? 4.359 0.465 3.611 1.00 93.25 78 ASP A CA 1
ATOM 624 C C . ASP A 1 78 ? 3.011 1.137 3.946 1.00 93.25 78 ASP A C 1
ATOM 626 O O . ASP A 1 78 ? 2.237 1.436 3.029 1.00 93.25 78 ASP A O 1
ATOM 630 N N . PRO A 1 79 ? 2.705 1.387 5.233 1.00 94.31 79 PRO A N 1
ATOM 631 C CA . PRO A 1 79 ? 1.461 2.038 5.634 1.00 94.31 79 PRO A CA 1
ATOM 632 C C . PRO A 1 79 ? 1.316 3.481 5.130 1.00 94.31 79 PRO A C 1
ATOM 634 O O . PRO A 1 79 ? 0.194 3.908 4.873 1.00 94.31 79 PRO A O 1
ATOM 637 N N . LYS A 1 80 ? 2.412 4.228 4.936 1.00 93.75 80 LYS A N 1
ATOM 638 C CA . LYS A 1 80 ? 2.354 5.585 4.363 1.00 93.75 80 LYS A CA 1
ATOM 639 C C . LYS A 1 80 ? 1.920 5.535 2.907 1.00 93.75 80 LYS A C 1
ATOM 641 O O . LYS A 1 80 ? 1.031 6.268 2.495 1.00 93.75 80 LYS A O 1
ATOM 646 N N . TYR A 1 81 ? 2.492 4.606 2.146 1.00 90.56 81 TYR A N 1
ATOM 647 C CA . TYR A 1 81 ? 2.115 4.421 0.749 1.00 90.56 81 TYR A CA 1
ATOM 648 C C . TYR A 1 81 ? 0.681 3.890 0.594 1.00 90.56 81 TYR A C 1
ATOM 650 O O . TYR A 1 81 ? -0.004 4.222 -0.377 1.00 90.56 81 TYR A O 1
ATOM 658 N N . ALA A 1 82 ? 0.218 3.082 1.554 1.00 92.06 82 ALA A N 1
ATOM 659 C CA . ALA A 1 82 ? -1.109 2.474 1.540 1.00 92.06 82 ALA A CA 1
ATOM 660 C C . ALA A 1 82 ? -2.260 3.486 1.633 1.00 92.06 82 ALA A C 1
ATOM 662 O O . ALA A 1 82 ? -3.365 3.169 1.194 1.00 92.06 82 ALA A O 1
ATOM 663 N N . VAL A 1 83 ? -2.016 4.683 2.175 1.00 92.12 83 VAL A N 1
ATOM 664 C CA . VAL A 1 83 ? -3.042 5.731 2.287 1.00 92.12 83 VAL A CA 1
ATOM 665 C C . VAL A 1 83 ? -3.014 6.760 1.157 1.00 92.12 83 VAL A C 1
ATOM 667 O O . VAL A 1 83 ? -3.940 7.555 1.006 1.00 92.12 83 VAL A O 1
ATOM 670 N N . GLU A 1 84 ? -1.980 6.739 0.320 1.00 87.69 84 GLU A N 1
ATOM 671 C CA . GLU A 1 84 ? -1.834 7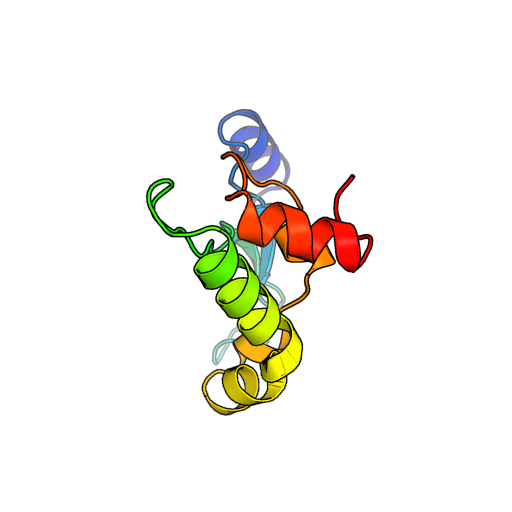.679 -0.786 1.00 87.69 84 GLU A CA 1
ATOM 672 C C . GLU A 1 84 ? -2.702 7.285 -1.987 1.00 87.69 84 GLU A C 1
ATOM 674 O O . GLU A 1 84 ? -2.623 6.161 -2.487 1.00 87.69 84 GLU A O 1
ATOM 679 N N . GLY A 1 85 ? -3.448 8.239 -2.548 1.00 76.38 85 GLY A N 1
ATOM 680 C CA . GLY A 1 85 ? -4.160 8.043 -3.818 1.00 76.38 85 GLY A CA 1
ATOM 681 C C . GLY A 1 85 ? -5.301 7.022 -3.751 1.00 76.38 85 GLY A C 1
ATOM 682 O O . GLY A 1 85 ? -5.654 6.429 -4.769 1.00 76.38 85 GLY A O 1
ATOM 683 N N . ILE A 1 86 ? -5.865 6.798 -2.562 1.00 83.44 86 ILE A N 1
ATOM 684 C CA . ILE A 1 86 ? -7.034 5.941 -2.373 1.00 83.44 86 ILE A CA 1
ATOM 685 C C . ILE A 1 86 ? -8.298 6.689 -2.818 1.00 83.44 86 ILE A C 1
ATOM 687 O O . ILE A 1 86 ? -8.596 7.782 -2.344 1.00 83.44 86 ILE A O 1
ATOM 691 N N . SER A 1 87 ? -9.049 6.092 -3.747 1.00 80.75 87 SER A N 1
ATOM 692 C CA . SER A 1 87 ? -10.233 6.701 -4.374 1.00 80.75 87 SER A CA 1
ATOM 693 C C . SER A 1 87 ? -11.564 6.308 -3.722 1.00 80.75 87 SER A C 1
ATOM 695 O O . SER A 1 87 ? -12.625 6.664 -4.232 1.00 80.75 87 SER A O 1
ATOM 697 N N . VAL A 1 88 ? -11.527 5.530 -2.639 1.00 87.31 88 VAL A N 1
ATOM 698 C CA . VAL A 1 88 ? -12.706 5.038 -1.909 1.00 87.31 88 VAL A CA 1
ATOM 699 C C . VAL A 1 88 ? -12.535 5.271 -0.405 1.00 87.31 88 VAL A C 1
ATOM 701 O O . VAL A 1 88 ? -11.404 5.344 0.064 1.00 87.31 88 VAL A O 1
ATOM 704 N N . PRO A 1 89 ? -13.618 5.389 0.380 1.00 92.88 89 PRO A N 1
ATOM 705 C CA . PRO A 1 89 ? -13.495 5.568 1.823 1.00 92.88 89 PRO A CA 1
ATOM 706 C C . PRO A 1 89 ? -12.777 4.390 2.490 1.00 92.88 89 PRO A C 1
ATOM 708 O O . PRO A 1 89 ? -12.964 3.236 2.096 1.00 92.88 89 PRO A O 1
ATOM 711 N N . PHE A 1 90 ? -12.007 4.672 3.539 1.00 96.69 90 PHE A N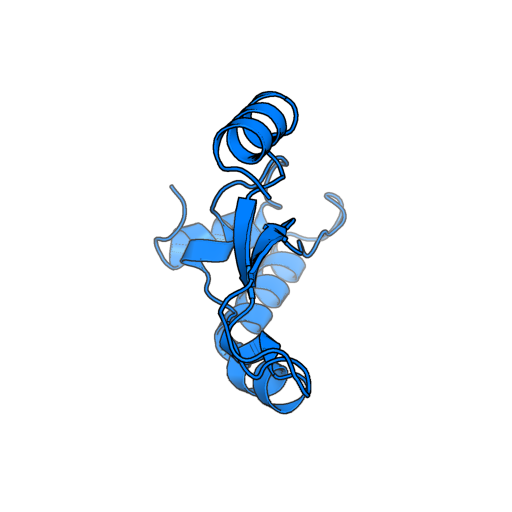 1
ATOM 712 C CA . PHE A 1 90 ? -11.490 3.619 4.405 1.00 96.69 90 PHE A CA 1
ATOM 713 C C . PHE A 1 90 ? -12.616 2.996 5.227 1.00 96.69 90 PHE A C 1
ATOM 715 O O . PHE A 1 90 ? -13.563 3.661 5.642 1.00 96.69 90 PHE A O 1
ATOM 722 N N . HIS A 1 91 ? -12.476 1.704 5.507 1.00 98.19 91 HIS A N 1
ATOM 723 C CA . HIS A 1 91 ? -13.260 1.066 6.553 1.00 98.19 91 HIS A CA 1
ATOM 724 C C . HIS A 1 91 ? -12.863 1.639 7.922 1.00 98.19 91 HIS A C 1
ATOM 726 O O . HIS A 1 91 ? -11.670 1.823 8.166 1.00 98.19 91 HIS A O 1
ATOM 732 N N . LEU A 1 92 ? -13.820 1.829 8.839 1.00 97.94 92 LEU A N 1
ATOM 733 C CA . LEU A 1 92 ? -13.584 2.445 10.159 1.00 97.94 92 LEU A CA 1
ATOM 734 C C . LEU A 1 92 ? -12.427 1.786 10.929 1.00 97.94 92 LEU A C 1
ATOM 736 O O . LEU A 1 92 ? -11.577 2.463 11.500 1.00 97.94 92 LEU A O 1
ATOM 740 N N . GLY A 1 93 ? -12.348 0.453 10.885 1.00 98.38 93 GLY A N 1
ATOM 741 C CA . GLY A 1 93 ? -11.251 -0.300 11.501 1.00 98.38 93 GLY A CA 1
ATOM 742 C C . GLY A 1 93 ? -9.869 -0.009 10.896 1.00 98.38 93 GLY A C 1
ATOM 743 O O . GLY A 1 93 ? -8.893 0.107 11.632 1.00 98.38 93 GLY A O 1
ATOM 744 N N . ALA A 1 94 ? -9.780 0.148 9.571 1.00 98.19 94 ALA A N 1
ATOM 745 C CA . ALA A 1 94 ? -8.530 0.491 8.893 1.00 98.19 94 ALA A CA 1
ATOM 746 C C . ALA A 1 94 ? -8.141 1.953 9.152 1.00 98.19 94 ALA A C 1
ATOM 748 O O . ALA A 1 94 ? -6.993 2.230 9.490 1.00 98.19 94 ALA A O 1
ATOM 749 N N . GLU A 1 95 ? -9.108 2.875 9.067 1.00 97.81 95 GLU A N 1
ATOM 750 C CA . GLU A 1 95 ? -8.917 4.295 9.385 1.00 97.81 95 GLU A CA 1
ATOM 751 C C . GLU A 1 95 ? -8.360 4.471 10.801 1.00 97.81 95 GLU A C 1
ATOM 753 O O . GLU A 1 95 ? -7.361 5.159 10.996 1.00 97.81 95 GLU A O 1
ATOM 758 N N . LYS A 1 96 ? -8.958 3.786 11.781 1.00 98.19 96 LYS A N 1
ATOM 759 C CA . LYS A 1 96 ? -8.500 3.789 13.171 1.00 98.19 96 LYS A CA 1
ATOM 760 C C . LYS A 1 96 ? -7.042 3.359 13.307 1.00 98.19 96 LYS A C 1
ATOM 762 O O . LYS A 1 96 ? -6.284 4.039 13.991 1.00 98.19 96 LYS A O 1
ATOM 767 N N . TYR A 1 97 ? -6.646 2.266 12.652 1.00 98.50 97 TYR A N 1
ATOM 768 C CA . TYR A 1 97 ? -5.257 1.805 12.670 1.00 98.50 97 TYR A CA 1
ATOM 769 C C . TYR A 1 97 ? -4.311 2.833 12.037 1.00 98.50 97 TYR A C 1
ATOM 771 O O . TYR A 1 97 ? -3.304 3.190 12.641 1.00 98.50 97 TYR A O 1
ATOM 779 N N . PHE A 1 98 ? -4.643 3.356 10.854 1.00 98.12 98 PHE A N 1
ATOM 780 C CA . PHE A 1 98 ? -3.796 4.332 10.165 1.00 98.12 98 PHE A CA 1
ATOM 781 C C . PHE A 1 98 ? -3.645 5.651 10.938 1.00 98.12 98 PHE A C 1
ATOM 783 O O . PHE A 1 98 ? -2.550 6.220 10.961 1.00 98.12 98 PHE A O 1
ATOM 790 N N . LYS A 1 99 ? -4.703 6.102 11.623 1.00 98.06 99 LYS A N 1
ATOM 791 C CA . LYS A 1 99 ? -4.655 7.247 12.546 1.00 98.06 99 LYS A CA 1
ATOM 792 C C . LYS A 1 99 ? -3.781 6.965 13.764 1.00 98.06 99 LYS A C 1
ATOM 794 O O . LYS A 1 99 ? -2.969 7.804 14.139 1.00 98.06 99 LYS A O 1
ATOM 799 N N . GLU A 1 100 ? -3.898 5.776 14.357 1.00 98.12 100 GLU A N 1
ATOM 800 C CA . GLU A 1 100 ? -3.096 5.355 15.516 1.00 98.12 100 GLU A CA 1
ATOM 801 C C . GLU A 1 100 ? -1.590 5.404 15.228 1.00 98.12 100 GLU A C 1
ATOM 803 O O . GLU A 1 100 ? -0.816 5.870 16.064 1.00 98.12 100 GLU A O 1
ATOM 808 N N . ILE A 1 101 ? -1.173 4.982 14.032 1.00 97.44 101 ILE A N 1
ATOM 809 C CA . ILE A 1 101 ? 0.238 5.005 13.617 1.00 97.44 101 ILE A CA 1
ATOM 810 C C . ILE A 1 101 ? 0.666 6.329 12.956 1.00 97.44 101 ILE A C 1
ATOM 812 O O . ILE A 1 101 ? 1.811 6.450 12.516 1.00 97.44 101 ILE A O 1
ATOM 816 N N . GLY A 1 102 ? -0.233 7.316 12.878 1.00 97.50 102 GLY A N 1
ATOM 817 C CA . GLY A 1 102 ? 0.058 8.669 12.398 1.00 97.50 102 GLY A CA 1
ATOM 818 C C . GLY A 1 102 ? 0.332 8.780 10.898 1.00 97.50 102 GLY A C 1
ATOM 819 O O . GLY A 1 102 ? 1.125 9.629 10.493 1.00 97.50 102 GLY A O 1
ATOM 820 N N . VAL A 1 103 ? -0.268 7.914 10.074 1.00 96.88 103 VAL A N 1
ATOM 821 C CA . VAL A 1 103 ? -0.153 8.003 8.603 1.00 96.88 103 VAL A CA 1
ATOM 822 C C . VAL A 1 103 ? -1.407 8.563 7.936 1.00 96.88 103 VAL A C 1
ATOM 824 O O . VAL A 1 103 ? -1.362 8.870 6.753 1.00 96.88 103 VAL A O 1
ATOM 827 N N . LEU A 1 104 ? -2.506 8.717 8.676 1.00 93.88 104 LEU A N 1
ATOM 828 C CA . LEU A 1 104 ? -3.774 9.266 8.197 1.00 93.88 104 LEU A CA 1
ATOM 829 C C . LEU A 1 104 ? -4.312 10.274 9.222 1.00 93.88 104 LEU A C 1
ATOM 831 O O . LEU A 1 104 ? -4.221 10.002 10.418 1.00 93.88 104 LEU A O 1
ATOM 835 N N . ASP A 1 105 ? -4.871 11.393 8.751 1.00 82.69 105 ASP A N 1
ATOM 836 C CA . ASP A 1 105 ? -5.461 12.472 9.568 1.00 82.69 105 ASP A CA 1
ATOM 837 C C . ASP A 1 105 ? -6.998 12.368 9.669 1.00 82.69 105 ASP A C 1
ATOM 839 O O . ASP A 1 105 ? -7.663 11.978 8.680 1.00 82.69 105 ASP A O 1
#

Secondary structure (DSSP, 8-state):
--HHHHHHHHHH-TTEEEEEEPTTSSTT--S-EEEEEE-------TTS-HHHHHHHHHHHHHTHHHHHHH-GGGGG--HHHHHTT--SPPPHHHHHHHHHTTS--

Sequence (105 aa):
IDEDKSRKLIEDFPFYTVFDIPKETYKGVDEDVRTLAVKATFIVSNELDEDVVYKMTKALFEEKEAIAAAHAKGKEIDPKYAVEGISVPFHLGAEKYFKEIGVLD

pLDDT: mean 93.65, std 4.34, range [76.38, 98.62]